Protein AF-A0A4Y7Q0Q9-F1 (afdb_monomer_lite)

Structure (mmCIF, N/CA/C/O backbone):
data_AF-A0A4Y7Q0Q9-F1
#
_entry.id   AF-A0A4Y7Q0Q9-F1
#
loop_
_atom_site.group_PDB
_atom_site.id
_atom_site.type_symbol
_atom_site.label_atom_id
_atom_site.label_alt_id
_atom_site.label_comp_id
_atom_site.label_asym_id
_atom_site.label_entity_id
_atom_site.label_seq_id
_atom_site.pdbx_PDB_ins_code
_atom_site.Cartn_x
_atom_site.Cartn_y
_atom_site.Cartn_z
_atom_site.occupancy
_atom_site.B_iso_or_equiv
_atom_site.auth_seq_id
_atom_site.auth_comp_id
_atom_site.auth_asym_id
_atom_site.auth_atom_id
_atom_site.pdbx_PDB_model_num
ATOM 1 N N . MET A 1 1 ? 40.683 2.724 -65.308 1.00 48.62 1 MET A N 1
ATOM 2 C CA . MET A 1 1 ? 41.583 3.560 -64.495 1.00 48.62 1 MET A CA 1
ATOM 3 C C . MET A 1 1 ? 40.688 4.714 -64.072 1.00 48.62 1 MET A C 1
ATOM 5 O O . MET A 1 1 ? 40.418 5.556 -64.908 1.00 48.62 1 MET A O 1
ATOM 9 N N . ASP A 1 2 ? 39.918 4.638 -62.989 1.00 52.34 2 ASP A N 1
ATOM 10 C CA . ASP A 1 2 ? 40.345 4.322 -61.626 1.00 52.34 2 ASP A CA 1
ATOM 11 C C . ASP A 1 2 ? 39.219 3.629 -60.836 1.00 52.34 2 ASP A C 1
ATOM 13 O O . ASP A 1 2 ? 38.397 4.274 -60.201 1.00 52.34 2 ASP A O 1
ATOM 17 N N . ASP A 1 3 ? 39.204 2.294 -60.867 1.00 56.72 3 ASP A N 1
ATOM 18 C CA . ASP A 1 3 ? 38.475 1.460 -59.900 1.00 56.72 3 ASP A CA 1
ATOM 19 C C . ASP A 1 3 ? 39.485 0.951 -58.867 1.00 56.72 3 ASP A C 1
ATOM 21 O O . ASP A 1 3 ? 39.652 -0.251 -58.642 1.00 56.72 3 ASP A O 1
ATOM 25 N N . SER A 1 4 ? 40.232 1.872 -58.253 1.00 59.56 4 SER A N 1
ATOM 26 C CA . SER A 1 4 ? 40.846 1.570 -56.968 1.00 59.56 4 SER A CA 1
ATOM 27 C C . SER A 1 4 ? 39.688 1.402 -55.994 1.00 59.56 4 SER A C 1
ATOM 29 O O . SER A 1 4 ? 39.198 2.389 -55.445 1.00 59.56 4 SER A O 1
ATOM 31 N N . CYS A 1 5 ? 39.204 0.160 -55.858 1.00 56.66 5 CYS A N 1
ATOM 32 C CA . CYS A 1 5 ? 38.403 -0.290 -54.726 1.00 56.66 5 CYS A CA 1
ATOM 33 C C . CYS A 1 5 ? 38.932 0.465 -53.510 1.00 56.66 5 CYS A C 1
ATOM 35 O O . CYS A 1 5 ? 40.104 0.304 -53.171 1.00 56.66 5 CYS A O 1
ATOM 37 N N . ASN A 1 6 ? 38.144 1.415 -53.005 1.00 63.75 6 ASN A N 1
ATOM 38 C CA . ASN A 1 6 ? 38.610 2.391 -52.036 1.00 63.75 6 ASN A CA 1
ATOM 39 C C . ASN A 1 6 ? 38.935 1.616 -50.753 1.00 63.75 6 ASN A C 1
ATOM 41 O O . ASN A 1 6 ? 38.052 1.274 -49.973 1.00 63.75 6 ASN A O 1
ATOM 45 N N . ILE A 1 7 ? 40.207 1.246 -50.607 1.00 67.25 7 ILE A N 1
ATOM 46 C CA . ILE A 1 7 ? 40.716 0.363 -49.555 1.00 67.25 7 ILE A CA 1
ATOM 47 C C . ILE A 1 7 ? 40.525 1.040 -48.190 1.00 67.25 7 ILE A C 1
ATOM 49 O O . ILE A 1 7 ? 40.335 0.361 -47.186 1.00 67.25 7 ILE A O 1
ATOM 53 N N . GLU A 1 8 ? 40.480 2.376 -48.171 1.00 65.88 8 GLU A N 1
ATOM 54 C CA . GLU A 1 8 ? 40.178 3.196 -46.994 1.00 65.88 8 GLU A CA 1
ATOM 55 C C . GLU A 1 8 ? 38.731 2.980 -46.517 1.00 65.88 8 GLU A C 1
ATOM 57 O O . GLU A 1 8 ? 38.490 2.855 -45.319 1.00 65.88 8 GLU A O 1
ATOM 62 N N . ALA A 1 9 ? 37.771 2.792 -47.431 1.00 70.62 9 ALA A N 1
ATOM 63 C CA . ALA A 1 9 ? 36.388 2.465 -47.072 1.00 70.62 9 ALA A CA 1
ATOM 64 C C . ALA A 1 9 ? 36.243 1.086 -46.398 1.00 70.62 9 ALA A C 1
ATOM 66 O O . ALA A 1 9 ? 35.310 0.880 -45.625 1.00 70.62 9 ALA A O 1
ATOM 67 N N . VAL A 1 10 ? 37.154 0.143 -46.671 1.00 75.69 10 VAL A N 1
ATOM 68 C CA . VAL A 1 10 ? 37.194 -1.172 -46.004 1.00 75.69 10 VAL A CA 1
ATOM 69 C C . VAL A 1 10 ? 37.877 -1.078 -44.636 1.00 75.69 10 VAL A C 1
ATOM 71 O O . VAL A 1 10 ? 37.468 -1.777 -43.712 1.00 75.69 10 VAL A O 1
ATOM 74 N N . VAL A 1 11 ? 38.869 -0.195 -44.485 1.00 81.69 11 VAL A N 1
ATOM 75 C CA . VAL A 1 11 ? 39.552 0.068 -43.205 1.00 81.69 11 VAL A CA 1
ATOM 76 C C . VAL A 1 11 ? 38.594 0.689 -42.181 1.00 81.69 11 VAL A C 1
ATOM 78 O O . VAL A 1 11 ? 38.596 0.277 -41.024 1.00 81.69 11 VAL A O 1
ATOM 81 N N . ASP A 1 12 ? 37.713 1.595 -42.611 1.00 81.56 12 ASP A N 1
ATOM 82 C CA . ASP A 1 12 ? 36.750 2.261 -41.718 1.00 81.56 12 ASP A CA 1
ATOM 83 C C . ASP A 1 12 ? 35.432 1.491 -41.531 1.00 81.56 12 ASP A C 1
ATOM 85 O O . ASP A 1 12 ? 34.570 1.896 -40.743 1.00 81.56 12 ASP A O 1
ATOM 89 N N . LEU A 1 13 ? 35.249 0.375 -42.241 1.00 87.75 13 LEU A N 1
ATOM 90 C CA . LEU A 1 13 ? 33.996 -0.379 -42.260 1.00 87.75 13 LEU A CA 1
ATOM 91 C C . LEU A 1 13 ? 33.611 -0.903 -40.866 1.00 87.75 13 LEU A C 1
ATOM 93 O O . LEU A 1 13 ? 32.451 -0.814 -40.461 1.00 87.75 13 LEU A O 1
ATOM 97 N N . GLU A 1 14 ? 34.584 -1.409 -40.107 1.00 88.75 14 GLU A N 1
ATOM 98 C CA . GLU A 1 14 ? 34.374 -1.887 -38.735 1.00 88.75 14 GLU A CA 1
ATOM 99 C C . GLU A 1 14 ? 33.922 -0.750 -37.812 1.00 88.75 14 GLU A C 1
ATOM 101 O O . GLU A 1 14 ? 32.946 -0.891 -37.071 1.00 88.75 14 GLU A O 1
ATOM 106 N N . GLN A 1 15 ? 34.576 0.410 -37.909 1.00 90.38 15 GLN A N 1
ATOM 107 C CA . GLN A 1 15 ? 34.237 1.581 -37.109 1.00 90.38 15 GLN A CA 1
ATOM 108 C C . GLN A 1 15 ? 32.837 2.105 -37.453 1.00 90.38 15 GLN A C 1
ATOM 110 O O . GLN A 1 15 ? 32.102 2.528 -36.559 1.00 90.38 15 GLN A O 1
ATOM 115 N N . GLN A 1 16 ? 32.429 2.046 -38.723 1.00 89.00 16 GLN A N 1
ATOM 116 C CA . GLN A 1 16 ? 31.078 2.418 -39.146 1.00 89.00 16 GLN A CA 1
ATOM 117 C C . GLN A 1 16 ? 30.017 1.487 -38.552 1.00 89.00 16 GLN A C 1
ATOM 119 O O . GLN A 1 16 ? 29.029 1.977 -38.001 1.00 89.00 16 GLN A O 1
ATOM 124 N N . PHE A 1 17 ? 30.227 0.168 -38.588 1.00 91.50 17 PHE A N 1
ATOM 125 C CA . PHE A 1 17 ? 29.303 -0.785 -37.966 1.00 91.50 17 PHE A CA 1
ATOM 126 C C . PHE A 1 17 ? 29.267 -0.657 -36.443 1.00 91.50 17 PHE A C 1
ATOM 128 O O . PHE A 1 17 ? 28.185 -0.716 -35.855 1.00 91.50 17 PHE A O 1
ATOM 135 N N . TYR A 1 18 ? 30.414 -0.417 -35.806 1.00 93.81 18 TYR A N 1
ATOM 136 C CA . TYR A 1 18 ? 30.483 -0.156 -34.372 1.00 93.81 18 TYR A CA 1
ATOM 137 C C . TYR A 1 18 ? 29.702 1.10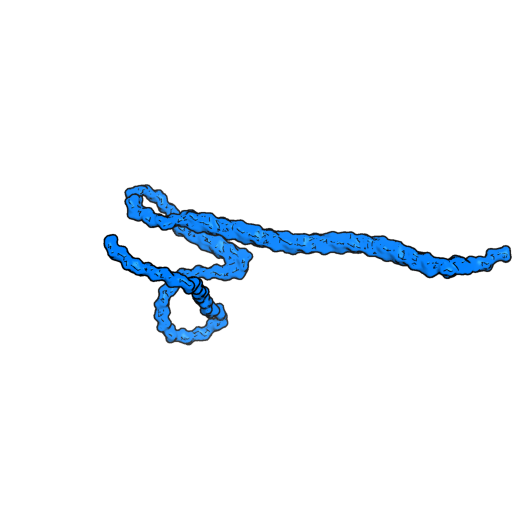5 -33.996 1.00 93.81 18 TYR A C 1
ATOM 139 O O . TYR A 1 18 ? 28.849 1.074 -33.110 1.00 93.81 18 TYR A O 1
ATOM 147 N N . ASN A 1 19 ? 29.942 2.211 -34.703 1.00 94.56 19 ASN A N 1
ATOM 148 C CA . ASN A 1 19 ? 29.268 3.481 -34.449 1.00 94.56 19 ASN A CA 1
ATOM 149 C C . ASN A 1 19 ? 27.757 3.371 -34.686 1.00 94.56 19 ASN A C 1
ATOM 151 O O . ASN A 1 19 ? 26.977 3.881 -33.882 1.00 94.56 19 ASN A O 1
ATOM 155 N N . ALA A 1 20 ? 27.343 2.680 -35.753 1.00 94.19 20 ALA A N 1
ATOM 156 C CA . ALA A 1 20 ? 25.937 2.441 -36.058 1.00 94.19 20 ALA A CA 1
ATOM 157 C C . ALA A 1 20 ? 25.259 1.580 -34.980 1.00 94.19 20 ALA A C 1
ATOM 159 O O . ALA A 1 20 ? 24.215 1.966 -34.456 1.00 94.19 20 ALA A O 1
ATOM 160 N N . GLY A 1 21 ? 25.876 0.459 -34.592 1.00 95.62 21 GLY A N 1
ATOM 161 C CA . GLY A 1 21 ? 25.354 -0.427 -33.550 1.00 95.62 21 GLY A CA 1
ATOM 162 C C . GLY A 1 21 ? 25.317 0.231 -32.169 1.00 95.62 21 GLY A C 1
ATOM 163 O O . GLY A 1 21 ? 24.345 0.068 -31.434 1.00 95.62 21 GLY A O 1
ATOM 164 N N . HIS A 1 22 ? 26.328 1.034 -31.825 1.00 96.50 22 HIS A N 1
ATOM 165 C CA . HIS A 1 22 ? 26.348 1.800 -30.580 1.00 96.50 22 HIS A CA 1
ATOM 166 C C . HIS A 1 22 ? 25.263 2.884 -30.564 1.00 96.50 22 HIS A C 1
ATOM 168 O O . HIS A 1 22 ? 24.576 3.045 -29.557 1.00 96.50 22 HIS A O 1
ATOM 174 N N . ALA A 1 23 ? 25.083 3.622 -31.665 1.00 96.31 23 ALA A N 1
ATOM 175 C CA . ALA A 1 23 ? 24.046 4.647 -31.764 1.00 96.31 23 ALA A CA 1
ATOM 176 C C . ALA A 1 23 ? 22.638 4.049 -31.615 1.00 96.31 23 ALA A C 1
ATOM 178 O O . ALA A 1 23 ? 21.820 4.593 -30.868 1.00 96.31 23 ALA A O 1
ATOM 179 N N . ASP A 1 24 ? 22.380 2.914 -32.266 1.00 95.56 24 ASP A N 1
ATOM 180 C CA . ASP A 1 24 ? 21.104 2.202 -32.172 1.00 95.56 24 ASP A CA 1
ATOM 181 C C . ASP A 1 24 ? 20.881 1.611 -30.771 1.00 95.56 24 ASP A C 1
ATOM 183 O O . ASP A 1 24 ? 19.866 1.883 -30.125 1.00 95.56 24 ASP A O 1
ATOM 187 N N . GLY A 1 25 ? 21.877 0.906 -30.227 1.00 96.00 25 GLY A N 1
ATOM 188 C CA . GLY A 1 25 ? 21.824 0.344 -28.877 1.00 96.00 25 GLY A CA 1
ATOM 189 C C . GLY A 1 25 ? 21.643 1.409 -27.792 1.00 96.00 25 GLY A C 1
ATOM 190 O O . GLY A 1 25 ? 20.878 1.209 -26.847 1.00 96.00 25 GLY A O 1
ATOM 191 N N . PHE A 1 26 ? 22.272 2.577 -27.946 1.00 96.31 26 PHE A N 1
ATOM 192 C CA . PHE A 1 26 ? 22.092 3.708 -27.037 1.00 96.31 26 PHE A CA 1
ATOM 193 C C . PHE A 1 26 ? 20.690 4.316 -27.151 1.00 96.31 26 PHE A C 1
ATOM 195 O O . PHE A 1 26 ? 20.045 4.596 -26.135 1.00 96.31 26 PHE A O 1
ATOM 202 N N . ALA A 1 27 ? 20.187 4.507 -28.374 1.00 94.69 27 ALA A N 1
ATOM 203 C CA . ALA A 1 27 ? 18.837 5.013 -28.599 1.00 94.69 27 ALA A CA 1
ATOM 204 C C . ALA A 1 27 ? 17.783 4.069 -28.001 1.00 94.69 27 ALA A C 1
ATOM 206 O O . ALA A 1 27 ? 16.892 4.525 -27.276 1.00 94.69 27 ALA A O 1
ATOM 207 N N . HIS A 1 28 ? 17.929 2.766 -28.234 1.00 96.19 28 HIS A N 1
ATOM 208 C CA . HIS A 1 28 ? 17.043 1.735 -27.713 1.00 96.19 28 HIS A CA 1
ATOM 209 C C . HIS A 1 28 ? 17.136 1.608 -26.187 1.00 96.19 28 HIS A C 1
ATOM 211 O O . HIS A 1 28 ? 16.113 1.660 -25.503 1.00 96.19 28 HIS A O 1
ATOM 217 N N . GLY A 1 29 ? 18.350 1.542 -25.634 1.00 96.50 29 GLY A N 1
ATOM 218 C CA . GLY A 1 29 ? 18.590 1.470 -24.191 1.00 96.50 29 GLY A CA 1
ATOM 219 C C . GLY A 1 29 ? 18.029 2.676 -23.439 1.00 96.50 29 GLY A C 1
ATOM 220 O O . GLY A 1 29 ? 17.458 2.524 -22.361 1.00 96.50 29 GLY A O 1
ATOM 221 N N . ARG A 1 30 ? 18.086 3.873 -24.036 1.00 96.31 30 ARG A N 1
ATOM 222 C CA . ARG A 1 30 ? 17.466 5.080 -23.472 1.00 96.31 30 ARG A CA 1
ATOM 223 C C . ARG A 1 30 ? 15.940 4.982 -23.416 1.00 96.31 30 ARG A C 1
ATOM 225 O O . ARG A 1 30 ? 15.347 5.370 -22.411 1.00 96.31 30 ARG A O 1
ATOM 232 N N . ILE A 1 31 ? 15.302 4.477 -24.474 1.00 95.00 31 ILE A N 1
ATOM 233 C CA . ILE A 1 31 ? 13.843 4.286 -24.506 1.00 95.00 31 ILE A CA 1
ATOM 234 C C . ILE A 1 31 ? 13.434 3.215 -23.488 1.00 95.00 31 ILE A C 1
ATOM 236 O O . ILE A 1 31 ? 12.518 3.439 -22.695 1.00 95.00 31 ILE A O 1
ATOM 240 N N . HIS A 1 32 ? 14.140 2.086 -23.460 1.00 96.31 32 HIS A N 1
ATOM 241 C CA . HIS A 1 32 ? 13.849 0.985 -22.546 1.00 96.31 32 HIS A CA 1
ATOM 242 C C . HIS A 1 32 ? 14.062 1.369 -21.083 1.00 96.31 32 HIS A C 1
ATOM 244 O O . HIS A 1 32 ? 13.161 1.155 -20.275 1.00 96.31 32 HIS A O 1
ATOM 250 N N . GLY A 1 33 ? 15.171 2.034 -20.755 1.00 95.88 33 GLY A N 1
ATOM 251 C CA . GLY A 1 33 ? 15.428 2.513 -19.397 1.00 95.88 33 GLY A CA 1
ATOM 252 C C . GLY A 1 33 ? 14.350 3.481 -18.900 1.00 95.88 33 GLY A C 1
ATOM 253 O O . GLY A 1 33 ? 13.951 3.419 -17.737 1.00 95.88 33 GLY A O 1
ATOM 254 N N . LEU A 1 34 ? 13.809 4.332 -19.782 1.00 95.69 34 LEU A N 1
ATOM 255 C CA . LEU A 1 34 ? 12.710 5.235 -19.429 1.00 95.69 34 LEU A CA 1
ATOM 256 C C . LEU A 1 34 ? 11.401 4.478 -19.149 1.00 95.69 34 LEU A C 1
ATOM 258 O O . LEU A 1 34 ? 10.698 4.787 -18.182 1.00 95.69 34 LEU A O 1
ATOM 262 N N . ILE A 1 35 ? 11.058 3.501 -19.991 1.00 95.12 35 ILE A N 1
ATOM 263 C CA . ILE A 1 35 ? 9.834 2.701 -19.839 1.00 95.12 35 ILE A CA 1
ATOM 264 C C . ILE A 1 35 ? 9.920 1.842 -18.575 1.00 95.12 35 ILE A C 1
ATOM 266 O O . ILE A 1 35 ? 8.983 1.829 -17.771 1.00 95.12 35 ILE A O 1
ATOM 270 N N . GLU A 1 36 ? 11.049 1.169 -18.377 1.00 95.69 36 GLU A N 1
ATOM 271 C CA . GLU A 1 36 ? 11.294 0.289 -17.241 1.00 95.69 36 GLU A CA 1
ATOM 272 C C . GLU A 1 36 ? 11.337 1.074 -15.930 1.00 95.69 36 GLU A C 1
ATOM 274 O O . GLU A 1 36 ? 10.608 0.740 -14.997 1.00 95.69 36 GLU A O 1
ATOM 279 N N . GLY A 1 37 ? 12.079 2.184 -15.878 1.00 95.44 37 GLY A N 1
ATOM 280 C CA . GLY A 1 37 ? 12.133 3.041 -14.694 1.00 95.44 37 GLY A CA 1
ATOM 281 C C . GLY A 1 37 ? 10.749 3.547 -14.279 1.00 95.44 37 GLY A C 1
ATOM 282 O O . GLY A 1 37 ? 10.404 3.533 -13.095 1.00 95.44 37 GLY A O 1
ATOM 283 N N . ARG A 1 38 ? 9.898 3.915 -15.247 1.00 93.94 38 ARG A N 1
ATOM 284 C CA . ARG A 1 38 ? 8.511 4.320 -14.967 1.00 93.94 38 ARG A CA 1
ATOM 285 C C . ARG A 1 38 ? 7.652 3.153 -14.483 1.00 93.94 38 ARG A C 1
ATOM 287 O O . ARG A 1 38 ? 6.821 3.341 -13.594 1.00 93.94 38 ARG A O 1
ATOM 294 N N . ALA A 1 39 ? 7.807 1.971 -15.074 1.00 94.88 39 ALA A N 1
ATOM 295 C CA . ALA A 1 39 ? 7.068 0.782 -14.665 1.00 94.88 39 ALA A CA 1
ATOM 296 C C . ALA A 1 39 ? 7.426 0.376 -13.227 1.00 94.88 39 ALA A C 1
ATOM 298 O O . ALA A 1 39 ? 6.530 0.247 -12.390 1.00 94.88 39 ALA A O 1
ATOM 299 N N . VAL A 1 40 ? 8.722 0.283 -12.922 1.00 94.75 40 VAL A N 1
ATOM 300 C CA . VAL A 1 40 ? 9.239 -0.052 -11.588 1.00 94.75 40 VAL A CA 1
ATOM 301 C C . VAL A 1 40 ? 8.840 1.010 -10.568 1.00 94.75 40 VAL A C 1
ATOM 303 O O . VAL A 1 40 ? 8.356 0.667 -9.491 1.00 94.75 40 VAL A O 1
ATOM 306 N N . GLY A 1 41 ? 8.955 2.295 -10.915 1.00 95.25 41 GLY A N 1
ATOM 307 C CA . GLY A 1 41 ? 8.564 3.395 -10.034 1.00 95.25 41 GLY A CA 1
ATOM 308 C C . GLY A 1 41 ? 7.084 3.360 -9.649 1.00 95.25 41 GLY A C 1
ATOM 309 O O . GLY A 1 41 ? 6.752 3.592 -8.490 1.00 95.25 41 GLY A O 1
ATOM 310 N N . ARG A 1 42 ? 6.186 3.009 -10.581 1.00 93.69 42 ARG A N 1
ATOM 311 C CA . ARG A 1 42 ? 4.757 2.844 -10.261 1.00 93.69 42 ARG A CA 1
ATOM 312 C C . ARG A 1 42 ? 4.505 1.660 -9.338 1.00 93.69 42 ARG A C 1
ATOM 314 O O . ARG A 1 42 ? 3.777 1.818 -8.365 1.00 93.69 42 ARG A O 1
ATOM 321 N N . GLN A 1 43 ? 5.108 0.508 -9.628 1.00 94.25 43 GLN A N 1
ATOM 322 C CA . GLN A 1 43 ? 4.899 -0.697 -8.828 1.00 94.25 43 GLN A CA 1
ATOM 323 C C . GLN A 1 43 ? 5.422 -0.513 -7.401 1.00 94.25 43 GLN A C 1
ATOM 325 O O . GLN A 1 43 ? 4.704 -0.769 -6.438 1.00 94.25 43 GLN A O 1
ATOM 330 N N . LYS A 1 44 ? 6.656 -0.015 -7.267 1.00 95.19 44 LYS A N 1
ATOM 331 C CA . LYS A 1 44 ? 7.284 0.216 -5.964 1.00 95.19 44 LYS A CA 1
ATOM 332 C C . LYS A 1 44 ? 6.670 1.381 -5.213 1.00 95.19 44 LYS A C 1
ATOM 334 O O . LYS A 1 44 ? 6.517 1.297 -4.001 1.00 95.19 44 LYS A O 1
ATOM 339 N N . GLY A 1 45 ? 6.258 2.428 -5.924 1.00 95.75 45 GLY A N 1
ATOM 340 C CA . GLY A 1 45 ? 5.458 3.492 -5.337 1.00 95.75 45 GLY A CA 1
ATOM 341 C C . GLY A 1 45 ? 4.195 2.924 -4.697 1.00 95.75 45 GLY A C 1
ATOM 342 O O . GLY A 1 45 ? 3.966 3.163 -3.518 1.00 95.75 45 GLY A O 1
ATOM 343 N N . PHE A 1 46 ? 3.408 2.141 -5.440 1.00 95.12 46 PHE A N 1
ATOM 344 C CA . PHE A 1 46 ? 2.157 1.572 -4.933 1.00 95.12 46 PHE A CA 1
ATOM 345 C C . PHE A 1 46 ? 2.359 0.693 -3.689 1.00 95.12 46 PHE A C 1
ATOM 347 O O . PHE A 1 46 ? 1.641 0.877 -2.715 1.00 95.12 46 PHE A O 1
ATOM 354 N N . GLU A 1 47 ? 3.363 -0.187 -3.695 1.00 96.06 47 GLU A N 1
ATOM 355 C CA . GLU A 1 47 ? 3.716 -1.047 -2.551 1.00 96.06 47 GLU A CA 1
ATOM 356 C C . GLU A 1 47 ? 3.994 -0.224 -1.279 1.00 96.06 47 GLU A C 1
ATOM 358 O O . GLU A 1 47 ? 3.443 -0.500 -0.215 1.00 96.06 47 GLU A O 1
ATOM 363 N N . ILE A 1 48 ? 4.781 0.850 -1.401 1.00 96.12 48 ILE A N 1
ATOM 364 C CA . ILE A 1 48 ? 5.084 1.744 -0.273 1.00 96.12 48 ILE A CA 1
ATOM 365 C C . ILE A 1 48 ? 3.826 2.494 0.183 1.00 96.12 48 ILE A C 1
ATOM 367 O O . ILE A 1 48 ? 3.583 2.638 1.380 1.00 96.12 48 ILE A O 1
ATOM 371 N N . TRP A 1 49 ? 3.016 2.989 -0.755 1.00 95.81 49 TRP A N 1
ATOM 372 C CA . TRP A 1 49 ? 1.786 3.714 -0.429 1.00 95.81 49 TRP A CA 1
ATOM 373 C C . TRP A 1 49 ? 0.754 2.828 0.275 1.00 95.81 49 TRP A C 1
ATOM 375 O O . TRP A 1 49 ? 0.073 3.306 1.183 1.00 95.81 49 TRP A O 1
ATOM 385 N N . GLU A 1 50 ? 0.655 1.555 -0.104 1.00 95.31 50 GLU A N 1
ATOM 386 C CA . GLU A 1 50 ? -0.182 0.570 0.582 1.00 95.31 50 GLU A CA 1
ATOM 387 C C . GLU A 1 50 ? 0.263 0.392 2.040 1.00 95.31 50 GLU A C 1
ATOM 389 O O . GLU A 1 50 ? -0.566 0.457 2.952 1.00 95.31 50 GLU A O 1
ATOM 394 N N . GLU A 1 51 ? 1.570 0.265 2.277 1.00 95.38 51 GLU A N 1
ATOM 395 C CA . GLU A 1 51 ? 2.134 0.136 3.622 1.00 95.38 51 GLU A CA 1
ATOM 396 C C . GLU A 1 51 ? 1.849 1.383 4.480 1.00 95.38 51 GLU A C 1
ATOM 398 O O . GLU A 1 51 ? 1.364 1.291 5.612 1.00 95.38 51 GLU A O 1
ATOM 403 N N . VAL A 1 52 ? 2.073 2.575 3.919 1.00 96.31 52 VAL A N 1
ATOM 404 C CA . VAL A 1 52 ? 1.781 3.854 4.586 1.00 96.31 52 VAL A CA 1
ATOM 405 C C . VAL A 1 52 ? 0.293 3.970 4.926 1.00 96.31 52 VAL A C 1
ATOM 407 O O . VAL A 1 52 ? -0.051 4.332 6.056 1.00 96.31 52 VAL A O 1
ATOM 410 N N . GLY A 1 53 ? -0.589 3.622 3.986 1.00 95.19 53 GLY A N 1
ATOM 411 C CA . GLY A 1 53 ? -2.036 3.629 4.199 1.00 95.19 53 GLY A CA 1
ATOM 412 C C . GLY A 1 53 ? -2.469 2.661 5.302 1.00 95.19 53 GLY A C 1
ATOM 413 O O . GLY A 1 53 ? -3.286 3.016 6.158 1.00 95.19 53 GLY A O 1
ATOM 414 N N . TYR A 1 54 ? -1.871 1.468 5.347 1.00 94.69 54 TYR A N 1
ATOM 415 C CA . TYR A 1 54 ? -2.111 0.488 6.406 1.00 94.69 54 TYR A CA 1
ATOM 416 C C . TYR A 1 54 ? -1.735 1.030 7.796 1.00 94.69 54 TYR A C 1
ATOM 418 O O . TYR A 1 54 ? -2.524 0.923 8.748 1.00 94.69 54 TYR A O 1
ATOM 426 N N . TYR A 1 55 ? -0.564 1.662 7.930 1.00 95.12 55 TYR A N 1
ATOM 427 C CA . TYR A 1 55 ? -0.132 2.238 9.207 1.00 95.12 55 TYR A CA 1
ATOM 428 C C . TYR A 1 55 ? -0.987 3.428 9.636 1.00 95.12 55 TYR A C 1
ATOM 430 O O . TYR A 1 55 ? -1.344 3.541 10.816 1.00 95.12 55 TYR A O 1
ATOM 438 N N . GLU A 1 56 ? -1.344 4.312 8.705 1.00 95.31 56 GLU A N 1
ATOM 439 C CA . GLU A 1 56 ? -2.197 5.458 9.007 1.00 95.31 56 GLU A CA 1
ATOM 440 C C . GLU A 1 56 ? -3.587 5.011 9.477 1.00 95.31 56 GLU A C 1
ATOM 442 O O . GLU A 1 56 ? -4.066 5.476 10.520 1.00 95.31 56 GLU A O 1
ATOM 447 N N . GLY A 1 57 ? -4.195 4.059 8.766 1.00 94.19 57 GLY A N 1
ATOM 448 C CA . GLY A 1 57 ? -5.485 3.480 9.129 1.00 94.19 57 GLY A CA 1
ATOM 449 C C . GLY A 1 57 ? -5.446 2.804 10.500 1.00 94.19 57 GLY A C 1
ATOM 450 O O . GLY A 1 57 ? -6.323 3.031 11.338 1.00 94.19 57 GLY A O 1
ATOM 451 N N . SER A 1 58 ? -4.399 2.029 10.785 1.00 93.88 58 SER A N 1
ATOM 452 C CA . SER A 1 58 ? -4.213 1.385 12.093 1.00 93.88 58 SER A CA 1
ATOM 453 C C . SER A 1 58 ? -4.104 2.412 13.222 1.00 93.88 58 SER A C 1
ATOM 455 O O . SER A 1 58 ? -4.811 2.313 14.228 1.00 93.88 58 SER A O 1
ATOM 457 N N . ARG A 1 59 ? -3.296 3.464 13.037 1.00 95.00 59 ARG A N 1
ATOM 458 C CA . ARG A 1 59 ? -3.159 4.561 14.007 1.00 95.00 59 ARG A CA 1
ATOM 459 C C . ARG A 1 59 ? -4.489 5.273 14.254 1.00 95.00 59 ARG A C 1
ATOM 461 O O . ARG A 1 59 ? -4.790 5.620 15.397 1.00 95.00 59 ARG A O 1
ATOM 468 N N . HIS A 1 60 ? -5.278 5.503 13.206 1.00 94.62 60 HIS A N 1
ATOM 469 C CA . HIS A 1 60 ? -6.593 6.129 13.326 1.00 94.62 60 HIS A CA 1
ATOM 470 C C . HIS A 1 60 ? -7.557 5.271 14.159 1.00 94.62 60 HIS A C 1
ATOM 472 O O . HIS A 1 60 ? -8.163 5.777 15.105 1.00 94.62 60 HIS A O 1
ATOM 478 N N . ASN A 1 61 ? -7.626 3.965 13.883 1.00 94.12 61 ASN A N 1
ATOM 479 C CA . ASN A 1 61 ? -8.455 3.024 14.642 1.00 94.12 61 ASN A CA 1
ATOM 480 C C . ASN A 1 61 ? -8.050 2.948 16.125 1.00 94.12 61 ASN A C 1
ATOM 482 O O . ASN A 1 61 ? -8.917 2.957 17.000 1.00 94.12 61 ASN A O 1
ATOM 486 N N . VAL A 1 62 ? -6.744 2.927 16.424 1.00 95.56 62 VAL A N 1
ATOM 487 C CA . VAL A 1 62 ? -6.231 2.936 17.808 1.00 95.56 62 VAL A CA 1
ATOM 488 C C . VAL A 1 62 ? -6.672 4.202 18.543 1.00 95.56 62 VAL A C 1
ATOM 490 O O . VAL A 1 62 ? -7.167 4.119 19.666 1.00 95.56 62 VAL A O 1
ATOM 493 N N . LYS A 1 63 ? -6.531 5.376 17.914 1.00 95.56 63 LYS A N 1
ATOM 494 C CA . LYS A 1 63 ? -6.928 6.654 18.524 1.00 95.56 63 LYS A CA 1
ATOM 495 C C . LYS A 1 63 ? -8.421 6.701 18.846 1.00 95.56 63 LYS A C 1
ATOM 497 O O . LYS A 1 63 ? -8.771 7.089 19.954 1.00 95.56 63 LYS A O 1
ATOM 502 N N . GLN A 1 64 ? -9.282 6.263 17.923 1.00 94.19 64 GLN A N 1
ATOM 503 C CA . GLN A 1 64 ? -10.728 6.192 18.171 1.00 94.19 64 GLN A CA 1
ATOM 504 C C . GLN A 1 64 ? -11.068 5.278 19.355 1.00 94.19 64 GLN A C 1
ATOM 506 O O . GLN A 1 64 ? -11.955 5.585 20.146 1.00 94.19 64 GLN A O 1
ATOM 511 N N . LEU A 1 65 ? -10.376 4.143 19.483 1.00 94.62 65 LEU A N 1
ATOM 512 C CA . LEU A 1 65 ? -10.601 3.218 20.590 1.00 94.62 65 LEU A CA 1
ATOM 513 C C . LEU A 1 65 ? -10.197 3.836 21.935 1.00 94.62 65 LEU A C 1
ATOM 515 O O . LEU A 1 65 ? -10.946 3.720 22.901 1.00 94.62 65 LEU A O 1
ATOM 519 N N . ILE A 1 66 ? -9.042 4.503 21.993 1.00 93.88 66 ILE A N 1
ATOM 520 C CA . ILE A 1 66 ? -8.575 5.195 23.203 1.00 93.88 66 ILE A CA 1
ATOM 521 C C . ILE A 1 66 ? -9.555 6.301 23.604 1.00 93.88 66 ILE A C 1
ATOM 523 O O . ILE A 1 66 ? -9.887 6.407 24.782 1.00 93.88 66 ILE A O 1
ATOM 527 N N . ASP A 1 67 ? -10.052 7.074 22.637 1.00 94.00 67 ASP A N 1
ATOM 528 C CA . ASP A 1 67 ? -11.029 8.137 22.884 1.00 94.00 67 ASP A CA 1
ATOM 529 C C . ASP A 1 67 ? -12.306 7.587 23.536 1.00 94.00 67 ASP A C 1
ATOM 531 O O . ASP A 1 67 ? -12.735 8.069 24.581 1.00 94.00 67 ASP A O 1
ATOM 535 N N . LEU A 1 68 ? -12.846 6.483 23.012 1.00 91.81 68 LEU A N 1
ATOM 536 C CA . LEU A 1 68 ? -14.007 5.817 23.608 1.00 91.81 68 LEU A CA 1
ATOM 537 C C . LEU A 1 68 ? -13.730 5.261 25.006 1.00 91.81 68 LEU A C 1
ATOM 539 O O . LEU A 1 68 ? -14.586 5.345 25.880 1.00 91.81 68 LEU A O 1
ATOM 543 N N . ILE A 1 69 ? -12.543 4.697 25.237 1.00 91.88 69 ILE A N 1
ATOM 544 C CA . ILE A 1 69 ? -12.163 4.194 26.564 1.00 91.88 69 ILE A CA 1
ATOM 545 C C . ILE A 1 69 ? -12.056 5.349 27.563 1.00 91.88 69 ILE A C 1
ATOM 547 O O . ILE A 1 69 ? -12.444 5.189 28.717 1.00 91.88 69 ILE A O 1
ATOM 551 N N . SER A 1 70 ? -11.577 6.515 27.126 1.00 90.00 70 SER A N 1
ATOM 552 C CA . SER A 1 70 ? -11.450 7.698 27.982 1.00 90.00 70 SER A CA 1
ATOM 553 C C . SER A 1 70 ? -12.797 8.256 28.453 1.00 90.00 70 SER A C 1
ATOM 555 O O . SER A 1 70 ? -12.859 8.903 29.494 1.00 90.00 70 SER A O 1
ATOM 557 N N . GLN A 1 71 ? -13.880 7.949 27.734 1.00 86.75 71 GLN A N 1
ATOM 558 C CA . GLN A 1 71 ? -15.245 8.323 28.109 1.00 86.75 71 GLN A CA 1
ATOM 559 C C . GLN A 1 71 ? -15.794 7.480 29.272 1.00 86.75 71 GLN A C 1
ATOM 561 O O . GLN A 1 71 ? -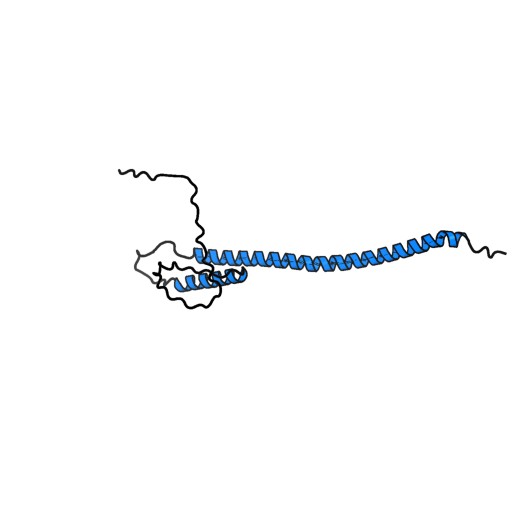16.859 7.804 29.798 1.00 86.75 71 GLN A O 1
ATOM 566 N N . PHE A 1 72 ? -15.105 6.412 29.701 1.00 82.62 72 PHE A N 1
ATOM 567 C CA . PHE A 1 72 ? -15.541 5.663 30.878 1.00 82.62 72 PHE A CA 1
ATOM 568 C C . PHE A 1 72 ? -15.344 6.472 32.165 1.00 82.62 72 PHE A C 1
ATOM 570 O O . PHE A 1 72 ? -14.224 6.905 32.456 1.00 82.62 72 PHE A O 1
ATOM 577 N N . PRO A 1 73 ? -16.397 6.623 32.990 1.00 81.12 73 PRO A N 1
ATOM 578 C CA . PRO A 1 73 ? -16.273 7.300 34.269 1.00 81.12 73 PRO A CA 1
ATOM 579 C C . PRO A 1 73 ? -15.358 6.504 35.210 1.00 81.12 73 PRO A C 1
ATOM 581 O O . PRO A 1 73 ? -15.603 5.341 35.517 1.00 81.12 73 PRO A O 1
ATOM 584 N N . LEU A 1 74 ? -14.299 7.156 35.696 1.00 70.88 74 LEU A N 1
ATOM 585 C CA . LEU A 1 74 ? -13.335 6.597 36.659 1.00 70.88 74 LEU A CA 1
ATOM 586 C C . LEU A 1 74 ? -13.815 6.685 38.121 1.00 70.88 74 LEU A C 1
ATOM 588 O O . LEU A 1 74 ? -13.123 6.218 39.024 1.00 70.88 74 LEU A O 1
ATOM 592 N N . LYS A 1 75 ? -14.970 7.312 38.377 1.00 73.06 75 LYS A N 1
ATOM 593 C CA . LYS A 1 75 ? -15.538 7.511 39.717 1.00 73.06 75 LYS A CA 1
ATOM 594 C C . LYS A 1 75 ? -16.945 6.927 39.775 1.00 73.06 75 LYS A C 1
ATOM 596 O O . LYS A 1 75 ? -17.768 7.216 38.915 1.00 73.06 75 LYS A O 1
ATOM 601 N N . ASN A 1 76 ? -17.206 6.132 40.808 1.00 67.12 76 ASN A N 1
ATOM 602 C CA . ASN A 1 76 ? -18.530 5.609 41.113 1.00 67.12 76 ASN A CA 1
ATOM 603 C C . ASN A 1 76 ? -19.362 6.726 41.761 1.00 67.12 76 ASN A C 1
ATOM 605 O O . ASN A 1 76 ? -19.220 6.994 42.953 1.00 67.12 76 ASN A O 1
ATOM 609 N N . SER A 1 77 ? -20.174 7.428 40.977 1.00 60.88 77 SER A N 1
ATOM 610 C CA . SER A 1 77 ? -21.103 8.460 41.449 1.00 60.88 77 SER A CA 1
ATOM 611 C C . SER A 1 77 ? -22.329 7.811 42.099 1.00 60.88 77 SER A C 1
ATOM 613 O O . SER A 1 77 ? -23.422 7.849 41.555 1.00 60.88 77 SER A O 1
ATOM 615 N N . ALA A 1 78 ? -22.132 7.168 43.250 1.00 55.25 78 ALA A N 1
ATOM 616 C CA . ALA A 1 78 ? -23.202 6.571 44.055 1.00 55.25 78 ALA A CA 1
ATOM 617 C C . ALA A 1 78 ? -23.676 7.495 45.197 1.00 55.25 78 ALA A C 1
ATOM 619 O O . ALA A 1 78 ? -24.246 7.016 46.170 1.00 55.25 78 ALA A O 1
ATOM 620 N N . ALA A 1 79 ? -23.384 8.798 45.125 1.00 53.47 79 ALA A N 1
ATOM 621 C CA . ALA A 1 79 ? -23.648 9.735 46.220 1.00 53.47 79 ALA A CA 1
ATOM 622 C C . ALA A 1 79 ? -24.724 10.794 45.928 1.00 53.47 79 ALA A C 1
ATOM 624 O O . ALA A 1 79 ? -25.102 11.483 46.865 1.00 53.47 79 ALA A O 1
ATOM 625 N N . ASP A 1 80 ? -25.251 10.896 44.703 1.00 53.72 80 ASP A N 1
ATOM 626 C CA . ASP A 1 80 ? -26.315 11.854 44.379 1.00 53.72 80 ASP A CA 1
ATOM 627 C C . ASP A 1 80 ? -27.469 11.147 43.655 1.00 53.72 80 ASP A C 1
ATOM 629 O O . ASP A 1 80 ? -27.456 10.917 42.447 1.00 53.72 80 ASP A O 1
ATOM 633 N N . GLU A 1 81 ? -28.473 10.774 44.442 1.00 62.62 81 GLU A N 1
ATOM 634 C CA . GLU A 1 81 ? -29.800 10.365 43.990 1.00 62.62 81 GLU A CA 1
ATOM 635 C C . GLU A 1 81 ? -30.539 11.604 43.460 1.00 62.62 81 GLU A C 1
ATOM 637 O O . GLU A 1 81 ? -31.144 12.320 44.255 1.00 62.62 81 GLU A O 1
ATOM 642 N N . SER A 1 82 ? -30.461 11.894 42.154 1.00 50.59 82 SER A N 1
ATOM 643 C CA . SER A 1 82 ? -31.481 12.612 41.356 1.00 50.59 82 SER A CA 1
ATOM 644 C C . SER A 1 82 ? -31.026 12.767 39.897 1.00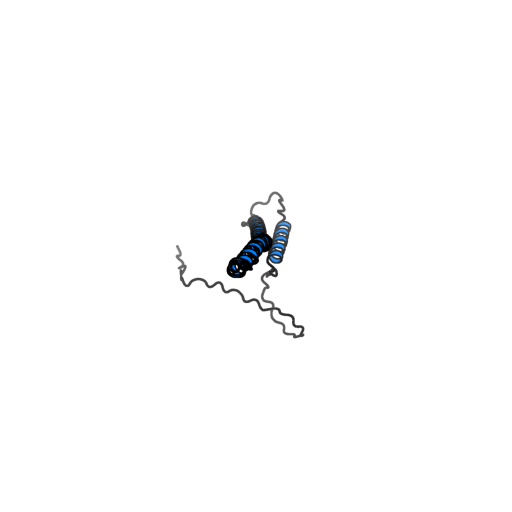 50.59 82 SER A C 1
ATOM 646 O O . SER A 1 82 ? -29.940 13.269 39.629 1.00 50.59 82 SER A O 1
ATOM 648 N N . GLU A 1 83 ? -31.918 12.411 38.971 1.00 45.44 83 GLU A N 1
ATOM 649 C CA . GLU A 1 83 ? -31.848 12.566 37.508 1.00 45.44 83 GLU A CA 1
ATOM 650 C C . GLU A 1 83 ? -31.068 11.495 36.723 1.00 45.44 83 GLU A C 1
ATOM 652 O O . GLU A 1 83 ? -29.851 11.510 36.539 1.00 45.44 83 GLU A O 1
ATOM 657 N N . SER A 1 84 ? -31.860 10.573 36.172 1.00 48.06 84 SER A N 1
ATOM 658 C CA . SER A 1 84 ? -31.521 9.604 35.139 1.00 48.06 84 SER A CA 1
ATOM 659 C C . SER A 1 84 ? -30.846 10.260 33.928 1.00 48.06 84 SER A C 1
ATOM 661 O O . SER A 1 84 ? -31.494 10.615 32.942 1.00 48.06 84 SER A O 1
ATOM 663 N N . SER A 1 85 ? -29.522 10.327 33.932 1.00 51.91 85 SER A N 1
ATOM 664 C CA . SER A 1 85 ? -28.818 9.937 32.719 1.00 51.91 85 SER A CA 1
ATOM 665 C C . SER A 1 85 ? -28.474 8.474 32.910 1.00 51.91 85 SER A C 1
ATOM 667 O O . SER A 1 85 ? -27.484 8.128 33.548 1.00 51.91 85 SER A O 1
ATOM 669 N N . ASP A 1 86 ? -29.346 7.608 32.393 1.00 59.22 86 ASP A N 1
ATOM 670 C CA . ASP A 1 86 ? -28.986 6.241 32.029 1.00 59.22 86 ASP A CA 1
ATOM 671 C C . ASP A 1 86 ? -27.877 6.396 30.978 1.00 59.22 86 ASP A C 1
ATOM 673 O O . ASP A 1 86 ? -28.099 6.382 29.767 1.00 59.22 86 ASP A O 1
ATOM 677 N N . PHE A 1 87 ? -26.672 6.745 31.432 1.00 64.75 87 PHE A N 1
ATOM 678 C CA . PHE A 1 87 ? -25.513 6.806 30.581 1.00 64.75 87 PHE A CA 1
ATOM 679 C C . PHE A 1 87 ? -25.374 5.372 30.135 1.00 64.75 87 PHE A C 1
ATOM 681 O O . PHE A 1 87 ? -25.117 4.505 30.969 1.00 64.75 87 PHE A O 1
ATOM 688 N N . ASP A 1 88 ? -25.674 5.113 28.863 1.00 78.00 88 ASP A N 1
ATOM 689 C CA . ASP A 1 88 ? -25.772 3.774 28.313 1.00 78.00 88 ASP A CA 1
ATOM 690 C C . ASP A 1 88 ? -24.391 3.097 28.355 1.00 78.00 88 ASP A C 1
ATOM 692 O O . ASP A 1 88 ? -23.711 2.923 27.340 1.00 78.00 88 ASP A O 1
ATOM 696 N N . MET A 1 89 ? -23.963 2.683 29.544 1.00 84.00 89 MET A N 1
ATOM 697 C CA . MET A 1 89 ? -22.683 2.053 29.819 1.00 84.00 89 MET A CA 1
ATOM 698 C C . MET A 1 89 ? -22.577 0.788 28.976 1.00 84.00 89 MET A C 1
ATOM 700 O O . MET A 1 89 ? -21.540 0.509 28.385 1.00 84.00 89 MET A O 1
ATOM 704 N N . SER A 1 90 ? -23.695 0.078 28.821 1.00 85.00 90 SER A N 1
ATOM 705 C CA . SER A 1 90 ? -23.847 -1.052 27.912 1.00 85.00 90 SER A CA 1
ATOM 706 C C . SER A 1 90 ? -23.643 -0.676 26.439 1.00 85.00 90 SER A C 1
ATOM 708 O O . SER A 1 90 ? -22.978 -1.430 25.726 1.00 85.00 90 SER A O 1
ATOM 710 N N . LYS A 1 91 ? -24.152 0.472 25.957 1.00 88.62 91 LYS A N 1
ATOM 711 C CA . LYS A 1 91 ? -23.918 0.918 24.567 1.00 88.62 91 LYS A CA 1
ATOM 712 C C . LYS A 1 91 ? -22.463 1.334 24.364 1.00 88.62 91 LYS A C 1
ATOM 714 O O . LYS A 1 91 ? -21.867 0.893 23.383 1.00 88.62 91 LYS A O 1
ATOM 719 N N . LEU A 1 92 ? -21.862 2.063 25.307 1.00 89.00 92 LEU A N 1
ATOM 720 C CA . LEU A 1 92 ? -20.443 2.430 25.249 1.00 89.00 92 LEU A CA 1
ATOM 721 C C . LEU A 1 92 ? -19.536 1.186 25.295 1.00 89.00 92 LEU A C 1
ATOM 723 O O . LEU A 1 92 ? -18.638 1.038 24.466 1.00 89.00 92 LEU A O 1
ATOM 727 N N . LEU A 1 93 ? -19.819 0.225 26.181 1.00 89.25 93 LEU A N 1
ATOM 728 C CA . LEU A 1 93 ? -19.118 -1.065 26.240 1.00 89.25 93 LEU A CA 1
ATOM 729 C C . LEU A 1 93 ? -19.250 -1.841 24.927 1.00 89.25 93 LEU A C 1
ATOM 731 O O . LEU A 1 93 ? -18.269 -2.401 24.436 1.00 89.25 93 LEU A O 1
ATOM 735 N N . ASN A 1 94 ? -20.446 -1.884 24.341 1.00 90.88 94 ASN A N 1
ATOM 736 C CA . ASN A 1 94 ? -20.666 -2.549 23.060 1.00 90.88 94 ASN A CA 1
ATOM 737 C C . ASN A 1 94 ? -19.919 -1.849 21.919 1.00 90.88 94 ASN A C 1
ATOM 739 O O . ASN A 1 94 ? -19.331 -2.532 21.077 1.00 90.88 94 ASN A O 1
ATOM 743 N N . GLN A 1 95 ? -19.870 -0.517 21.926 1.00 92.31 95 GLN A N 1
ATOM 744 C CA . GLN A 1 95 ? -19.116 0.283 20.963 1.00 92.31 95 GLN A CA 1
ATOM 745 C C . GLN A 1 95 ? -17.605 0.055 21.090 1.00 92.31 95 GLN A C 1
ATOM 747 O O . GLN A 1 95 ? -16.910 -0.091 20.088 1.00 92.31 95 GLN A O 1
ATOM 752 N N . ILE A 1 96 ? -17.084 -0.061 22.308 1.00 92.81 96 ILE A N 1
ATOM 753 C CA . ILE A 1 96 ? -15.664 -0.343 22.546 1.00 92.81 96 ILE A CA 1
ATOM 754 C C . ILE A 1 96 ? -15.315 -1.765 22.126 1.00 92.81 96 ILE A C 1
ATOM 756 O O . ILE A 1 96 ? -14.313 -1.974 21.445 1.00 92.81 96 ILE A O 1
ATOM 760 N N . ARG A 1 97 ? -16.163 -2.751 22.439 1.00 91.81 97 ARG A N 1
ATOM 761 C CA . ARG A 1 97 ? -15.962 -4.138 21.989 1.00 91.81 97 ARG A CA 1
ATOM 762 C C . ARG A 1 97 ? -15.991 -4.255 20.469 1.00 91.81 97 ARG A C 1
ATOM 764 O O . ARG A 1 97 ? -15.180 -4.996 19.917 1.00 91.81 97 ARG A O 1
ATOM 771 N N . SER A 1 98 ? -16.914 -3.570 19.791 1.00 92.44 98 SER A N 1
ATOM 772 C CA . SER A 1 98 ? -17.006 -3.621 18.328 1.00 92.44 98 SER A CA 1
ATOM 773 C C . SER A 1 98 ? -15.794 -2.957 17.670 1.00 92.44 98 SER A C 1
ATOM 775 O O . SER A 1 98 ? -15.193 -3.551 16.776 1.00 92.44 98 SER A O 1
ATOM 777 N N . ARG A 1 99 ? -15.358 -1.797 18.174 1.00 92.38 99 ARG A N 1
ATOM 778 C CA . ARG A 1 99 ? -14.152 -1.086 17.711 1.00 92.38 99 ARG A CA 1
ATOM 779 C C . ARG A 1 99 ? -12.871 -1.870 17.983 1.00 92.38 99 ARG A C 1
ATOM 781 O O . ARG A 1 99 ? -12.020 -1.967 17.106 1.00 92.38 99 ARG A O 1
ATOM 788 N N . TYR A 1 100 ? -12.755 -2.494 19.152 1.00 93.88 100 TYR A N 1
ATOM 789 C CA . TYR A 1 100 ? -11.637 -3.378 19.478 1.00 93.88 100 TYR A CA 1
ATOM 790 C C . TYR A 1 100 ? -11.578 -4.586 18.535 1.00 93.88 100 TYR A C 1
ATOM 792 O O . TYR A 1 100 ? -10.524 -4.885 17.983 1.00 93.88 100 TYR A O 1
ATOM 800 N N . LYS A 1 101 ? -12.717 -5.248 18.281 1.00 93.31 101 LYS A N 1
ATOM 801 C CA . LYS A 1 101 ? -12.791 -6.359 17.318 1.00 93.31 101 LYS A CA 1
ATOM 802 C C . LYS A 1 101 ? -12.409 -5.920 15.904 1.00 93.31 101 LYS A C 1
ATOM 804 O O . LYS A 1 101 ? -11.690 -6.655 15.236 1.00 93.31 101 LYS A O 1
ATOM 809 N N . MET A 1 102 ? -12.857 -4.740 15.474 1.00 91.75 102 MET A N 1
ATOM 810 C CA . MET A 1 102 ? -12.482 -4.147 14.187 1.00 91.75 102 MET A CA 1
ATOM 811 C C . MET A 1 102 ? -10.968 -3.929 14.102 1.00 91.75 102 MET A C 1
ATOM 813 O O . MET A 1 102 ? -10.348 -4.389 13.154 1.00 91.75 102 MET A O 1
ATOM 817 N N . LEU A 1 103 ? -10.361 -3.309 15.117 1.00 92.81 103 LEU A N 1
ATOM 818 C CA . LEU A 1 103 ? -8.917 -3.079 15.175 1.00 92.81 103 LEU A CA 1
ATOM 819 C C . LEU A 1 103 ? -8.124 -4.390 15.144 1.00 92.81 103 LEU A C 1
ATOM 821 O O . LEU A 1 103 ? -7.164 -4.514 14.391 1.00 92.81 103 LEU A O 1
ATOM 825 N N . CYS A 1 104 ? -8.544 -5.387 15.921 1.00 91.81 104 CYS A N 1
ATOM 826 C CA . CYS A 1 104 ? -7.939 -6.715 15.909 1.00 91.81 104 CYS A CA 1
ATOM 827 C C . CYS A 1 104 ? -8.050 -7.390 14.534 1.00 91.81 104 CYS A C 1
ATOM 829 O O . CYS A 1 104 ? -7.079 -7.995 14.090 1.00 91.81 104 CYS A O 1
ATOM 831 N N . ALA A 1 105 ? -9.185 -7.249 13.842 1.00 91.38 105 ALA A N 1
ATOM 832 C CA . ALA A 1 105 ? -9.350 -7.753 12.482 1.00 91.38 105 ALA A CA 1
ATOM 833 C C . ALA A 1 105 ? -8.410 -7.044 11.493 1.00 91.38 105 ALA A C 1
ATOM 835 O O . ALA A 1 105 ? -7.746 -7.723 10.714 1.00 91.38 105 ALA A O 1
ATOM 836 N N . THR A 1 106 ? -8.285 -5.715 11.574 1.00 90.62 106 THR A N 1
ATOM 837 C CA . THR A 1 106 ? -7.351 -4.934 10.744 1.00 90.62 106 THR A CA 1
ATOM 838 C C . THR A 1 106 ? -5.896 -5.339 10.980 1.00 90.62 106 THR A C 1
ATOM 840 O O . THR A 1 106 ? -5.129 -5.420 10.032 1.00 90.62 106 THR A O 1
ATOM 843 N N . LEU A 1 107 ? -5.521 -5.638 12.228 1.00 91.06 107 LEU A N 1
ATOM 844 C CA . LEU A 1 107 ? -4.166 -6.068 12.595 1.00 91.06 107 LEU A CA 1
ATOM 845 C C . LEU A 1 107 ? -3.919 -7.578 12.409 1.00 91.06 107 LEU A C 1
ATOM 847 O O . LEU A 1 107 ? -2.829 -8.057 12.718 1.00 91.06 107 LEU A O 1
ATOM 851 N N . GLY A 1 108 ? -4.922 -8.353 11.982 1.00 89.19 108 GLY A N 1
ATOM 852 C CA . GLY A 1 108 ? -4.822 -9.813 11.860 1.00 89.19 108 GLY A CA 1
ATOM 853 C C . GLY A 1 108 ? -4.666 -10.560 13.195 1.00 89.19 108 GLY A C 1
ATOM 854 O O . GLY A 1 108 ? -4.261 -11.722 13.217 1.00 89.19 108 GLY A O 1
ATOM 855 N N . VAL A 1 109 ? -4.982 -9.920 14.324 1.00 90.56 109 VAL A N 1
ATOM 856 C CA . VAL A 1 109 ? -4.870 -10.500 15.669 1.00 90.56 109 VAL A CA 1
ATOM 857 C C . VAL A 1 109 ? -6.222 -11.054 16.109 1.00 90.56 109 VAL A C 1
ATOM 859 O O . VAL A 1 109 ? -7.254 -10.400 15.983 1.00 90.56 109 VAL A O 1
ATOM 862 N N . LYS A 1 110 ? -6.244 -12.257 16.693 1.00 88.50 110 LYS A N 1
ATOM 863 C CA . LYS A 1 110 ? -7.474 -12.805 17.283 1.00 88.50 110 LYS A CA 1
ATOM 864 C C . LYS A 1 110 ? -7.831 -12.017 18.560 1.00 88.50 110 LYS A C 1
ATOM 866 O O . LYS A 1 110 ? -7.011 -11.995 19.479 1.00 88.50 110 LYS A O 1
ATOM 871 N N . PRO A 1 111 ? -9.037 -11.418 18.672 1.00 83.31 111 PRO A N 1
ATOM 872 C CA . PRO A 1 111 ? -9.450 -10.717 19.886 1.00 83.31 111 PRO A CA 1
ATOM 873 C C . PRO A 1 111 ? -9.453 -11.675 21.084 1.00 83.31 111 PRO A C 1
ATOM 875 O O . PRO A 1 111 ? -10.170 -12.678 21.072 1.00 83.31 111 PRO A O 1
ATOM 878 N N . SER A 1 112 ? -8.672 -11.372 22.121 1.00 76.56 112 SER A N 1
ATOM 879 C CA . SER A 1 112 ? -8.649 -12.147 23.366 1.00 76.56 112 SER A CA 1
ATOM 880 C C . SER A 1 112 ? -9.379 -11.367 24.452 1.00 76.56 112 SER A C 1
ATOM 882 O O . SER A 1 112 ? -8.792 -10.560 25.166 1.00 76.56 112 SER A O 1
ATOM 884 N N . LEU A 1 113 ? -10.685 -11.595 24.568 1.00 62.66 113 LEU A N 1
ATOM 885 C CA . LEU A 1 113 ? -11.482 -11.095 25.686 1.00 62.66 113 LEU A CA 1
ATOM 886 C C . LEU A 1 113 ? -11.412 -12.125 26.818 1.00 62.66 113 LEU A C 1
ATOM 888 O O . LEU A 1 113 ? -12.353 -12.886 27.031 1.00 62.66 113 LEU A O 1
ATOM 892 N N . ARG A 1 114 ? -10.281 -12.196 27.527 1.00 58.47 114 ARG A N 1
ATOM 893 C CA . ARG A 1 114 ? -10.240 -12.929 28.799 1.00 58.47 114 ARG A CA 1
ATOM 894 C C . ARG A 1 114 ? -10.935 -12.075 29.857 1.00 58.47 114 ARG A C 1
ATOM 896 O O . ARG A 1 114 ? -10.300 -11.263 30.520 1.00 58.47 114 ARG A O 1
ATOM 903 N N . ALA A 1 115 ? -12.245 -12.261 30.006 1.00 48.75 115 ALA A N 1
ATOM 904 C CA . ALA A 1 115 ? -12.863 -12.054 31.309 1.00 48.75 115 ALA A CA 1
ATOM 905 C C . ALA A 1 115 ? -12.155 -13.012 32.276 1.00 48.75 115 ALA A C 1
ATOM 907 O O . ALA A 1 115 ? -11.907 -14.158 31.899 1.00 48.75 115 ALA A O 1
ATOM 908 N N . GLY A 1 116 ? -11.744 -12.540 33.454 1.00 42.78 116 GLY A N 1
ATOM 909 C CA . GLY A 1 116 ? -11.070 -13.386 34.433 1.00 42.78 116 GLY A CA 1
ATOM 910 C C . GLY A 1 116 ? -11.947 -14.592 34.744 1.00 42.78 116 GLY A C 1
ATOM 911 O O . GLY A 1 116 ? -12.935 -14.467 35.459 1.00 42.78 116 GLY A O 1
ATOM 912 N N . THR A 1 117 ? -11.620 -15.748 34.168 1.00 41.56 117 THR A N 1
ATOM 913 C CA . THR A 1 117 ? -12.223 -17.013 34.558 1.00 41.56 117 THR A CA 1
ATOM 914 C C . THR A 1 117 ? -11.736 -17.257 35.974 1.00 41.56 117 THR A C 1
ATOM 916 O O . THR A 1 117 ? -10.544 -17.504 36.185 1.00 41.56 117 THR A O 1
ATOM 919 N N . ALA A 1 118 ? -12.636 -17.115 36.947 1.00 42.75 118 ALA A N 1
ATOM 920 C CA . ALA A 1 118 ? -12.430 -17.678 38.270 1.00 42.75 118 ALA A CA 1
ATOM 921 C C . ALA A 1 118 ? -11.979 -19.144 38.104 1.00 42.75 118 ALA A C 1
ATOM 923 O O . ALA A 1 118 ? -12.388 -19.788 37.134 1.00 42.75 118 ALA A O 1
ATOM 924 N N . PRO A 1 119 ? -11.093 -19.659 38.968 1.00 41.97 119 PRO A N 1
ATOM 925 C CA . PRO A 1 119 ? -10.534 -20.990 38.792 1.00 41.97 119 PRO A CA 1
ATOM 926 C C . PRO A 1 119 ? -11.657 -22.028 38.890 1.00 41.97 119 PRO A C 1
ATOM 928 O O . PRO A 1 119 ? -12.129 -22.342 39.979 1.00 41.97 119 PRO A O 1
ATOM 931 N N . GLU A 1 120 ? -12.100 -22.547 37.748 1.00 40.94 120 GLU A N 1
ATOM 932 C CA . GLU A 1 120 ? -12.972 -23.712 37.696 1.00 40.94 120 GLU A CA 1
ATOM 933 C C . GLU A 1 120 ? -12.148 -24.941 38.091 1.00 40.94 120 GLU A C 1
ATOM 935 O O . GLU A 1 120 ? -11.121 -25.260 37.481 1.00 40.94 120 GLU A O 1
ATOM 940 N N . SER A 1 121 ? -12.586 -25.603 39.162 1.00 39.53 121 SER A N 1
ATOM 941 C CA . SER A 1 121 ? -12.085 -26.904 39.588 1.00 39.53 121 SER A CA 1
ATOM 942 C C . SER A 1 121 ? -12.119 -27.879 38.417 1.00 39.53 121 SER A C 1
ATOM 944 O O . SER A 1 121 ? -13.169 -28.121 37.824 1.00 39.53 121 SER A O 1
ATOM 946 N N . LYS A 1 122 ? -10.953 -28.455 38.110 1.00 36.28 122 LYS A N 1
ATOM 947 C CA . LYS A 1 122 ? -10.809 -29.556 37.159 1.00 36.28 122 LYS A CA 1
ATOM 948 C C . LYS A 1 122 ? -11.760 -30.684 37.550 1.00 36.28 122 LYS A C 1
ATOM 950 O O . LYS A 1 122 ? -11.645 -31.221 38.649 1.00 36.28 122 LYS A O 1
ATOM 955 N N . ASN A 1 123 ? -12.652 -31.054 36.640 1.00 33.53 123 ASN A N 1
ATOM 956 C CA . ASN A 1 123 ? -13.235 -32.383 36.635 1.00 33.53 123 ASN A CA 1
ATOM 957 C C . ASN A 1 123 ? -12.764 -33.059 35.350 1.00 33.53 123 ASN A C 1
ATOM 959 O O . ASN A 1 123 ? -13.070 -32.607 34.245 1.00 33.53 123 ASN A O 1
ATOM 963 N N . ASP A 1 124 ? -11.928 -34.074 35.522 1.00 39.09 124 ASP A N 1
ATOM 964 C CA . ASP A 1 124 ? -11.303 -34.811 34.438 1.00 39.09 124 ASP A CA 1
ATOM 965 C C . ASP A 1 124 ? -12.360 -35.678 33.748 1.00 39.09 124 ASP A C 1
ATOM 967 O O . ASP A 1 124 ? -12.859 -36.644 34.324 1.00 39.09 124 ASP A O 1
ATOM 971 N N . ASN A 1 125 ? -12.684 -35.373 32.492 1.00 35.75 125 ASN A N 1
ATOM 972 C CA . ASN A 1 125 ? -13.119 -36.415 31.575 1.00 35.75 125 ASN A CA 1
ATOM 973 C C . ASN A 1 125 ? -12.657 -36.097 30.153 1.00 35.75 125 ASN A C 1
ATOM 975 O O . ASN A 1 125 ? -13.005 -35.070 29.570 1.00 35.75 125 ASN A O 1
ATOM 979 N N . ALA A 1 126 ? -11.809 -36.974 29.630 1.00 35.56 126 ALA A N 1
ATOM 980 C CA . ALA A 1 126 ? -11.198 -36.846 28.324 1.00 35.56 126 ALA A CA 1
ATOM 981 C C . ALA A 1 126 ? -12.170 -37.306 27.229 1.00 35.56 126 ALA A C 1
ATOM 983 O O . ALA A 1 126 ? -12.648 -38.436 27.251 1.00 35.56 126 ALA A O 1
ATOM 984 N N . SER A 1 127 ? -12.376 -36.460 26.222 1.00 33.44 127 SER A N 1
ATOM 985 C CA . SER A 1 127 ? -12.713 -36.896 24.868 1.00 33.44 127 SER A CA 1
ATOM 986 C C . SER A 1 127 ? -11.873 -36.083 23.894 1.00 33.44 127 SER A C 1
ATOM 988 O O . SER A 1 127 ? -11.864 -34.853 23.943 1.00 33.44 127 SER A O 1
ATOM 990 N N . LEU A 1 128 ? -11.111 -36.794 23.065 1.00 41.38 128 LEU A N 1
ATOM 991 C CA . LEU A 1 128 ? -10.248 -36.239 22.035 1.00 41.38 128 LEU A CA 1
ATOM 992 C C . LEU A 1 128 ? -11.092 -35.582 20.940 1.00 41.38 128 LEU A C 1
ATOM 994 O O . LEU A 1 128 ? -11.876 -36.268 20.303 1.00 41.38 128 LEU A O 1
ATOM 998 N N . ASP A 1 129 ? -10.856 -34.294 20.698 1.00 31.72 129 ASP A N 1
ATOM 999 C CA . ASP A 1 129 ? -10.775 -33.730 19.349 1.00 31.72 129 ASP A CA 1
ATOM 1000 C C . ASP A 1 129 ? -9.886 -32.481 19.390 1.00 31.72 129 ASP A C 1
ATOM 1002 O O . ASP A 1 129 ? -10.139 -31.499 20.092 1.00 31.72 129 ASP A O 1
ATOM 1006 N N . ALA A 1 130 ? -8.754 -32.571 18.695 1.00 36.66 130 ALA A N 1
ATOM 1007 C CA . ALA A 1 130 ? -7.647 -31.636 18.785 1.00 36.66 130 ALA A CA 1
ATOM 1008 C C . ALA A 1 130 ? -7.697 -30.588 17.665 1.00 36.66 130 ALA A C 1
ATOM 1010 O O . ALA A 1 130 ? -7.484 -30.909 16.501 1.00 36.66 130 ALA A O 1
ATOM 1011 N N . ALA A 1 131 ? -7.844 -29.313 18.039 1.00 33.44 131 ALA A N 1
ATOM 1012 C CA . ALA A 1 131 ? -7.331 -28.182 17.262 1.00 33.44 131 ALA A CA 1
ATOM 1013 C C . ALA A 1 131 ? -6.986 -26.988 18.180 1.00 33.44 131 ALA A C 1
ATOM 1015 O O . ALA A 1 131 ? -7.721 -26.015 18.315 1.00 33.44 131 ALA A O 1
ATOM 1016 N N . THR A 1 132 ? -5.821 -27.106 18.822 1.00 40.44 132 THR A N 1
ATOM 1017 C CA . THR A 1 132 ? -4.919 -26.017 19.252 1.00 40.44 132 THR A CA 1
ATOM 1018 C C . THR A 1 132 ? -5.504 -24.879 20.107 1.00 40.44 132 THR A C 1
ATOM 1020 O O . THR A 1 132 ? -5.537 -23.716 19.707 1.00 40.44 132 THR A O 1
ATOM 1023 N N . THR A 1 133 ? -5.786 -25.158 21.379 1.00 39.16 133 THR A N 1
ATOM 1024 C CA . THR A 1 133 ? -5.743 -24.145 22.4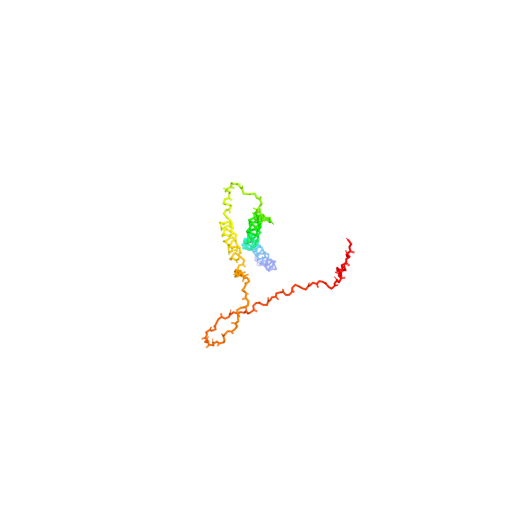47 1.00 39.16 133 THR A CA 1
ATOM 1025 C C . THR A 1 133 ? -4.335 -24.105 23.039 1.00 39.16 133 THR A C 1
ATOM 1027 O O . THR A 1 133 ? -4.003 -24.807 23.991 1.00 39.16 133 THR A O 1
ATOM 1030 N N . ARG A 1 134 ? -3.457 -23.271 22.465 1.00 42.78 134 ARG A N 1
ATOM 1031 C CA . ARG A 1 134 ? -2.191 -22.933 23.131 1.00 42.78 134 ARG A CA 1
ATOM 1032 C C . ARG A 1 134 ? -2.538 -22.214 24.432 1.00 42.78 134 ARG A C 1
ATOM 1034 O O . ARG A 1 134 ? -3.108 -21.125 24.405 1.00 42.78 134 ARG A O 1
ATOM 1041 N N . SER A 1 135 ? -2.215 -22.850 25.555 1.00 48.34 135 SER A N 1
ATOM 1042 C CA . SER A 1 135 ? -2.237 -22.264 26.894 1.00 48.34 135 SER A CA 1
ATOM 1043 C C . SER A 1 135 ? -1.371 -21.003 26.894 1.00 48.34 135 SER A C 1
ATOM 1045 O O . SER A 1 135 ? -0.154 -21.065 27.052 1.00 48.34 135 SER A O 1
ATOM 1047 N N . GLY A 1 136 ? -2.002 -19.858 26.624 1.00 43.03 136 GLY A N 1
ATOM 1048 C CA . GLY A 1 136 ? -1.361 -18.551 26.587 1.00 43.03 136 GLY A CA 1
ATOM 1049 C C . GLY A 1 136 ? -0.863 -18.195 27.976 1.00 43.03 136 GLY A C 1
ATOM 1050 O O . GLY A 1 136 ? -1.670 -17.870 28.856 1.00 43.03 136 GLY A O 1
ATOM 1051 N N . GLY A 1 137 ? 0.456 -18.316 28.143 1.00 44.28 137 GLY A N 1
ATOM 1052 C CA . GLY A 1 137 ? 1.191 -17.926 29.330 1.00 44.28 137 GLY A CA 1
ATOM 1053 C C . GLY A 1 137 ? 0.862 -16.493 29.722 1.00 44.28 137 GLY A C 1
ATOM 1054 O O . GLY A 1 137 ? 0.781 -15.591 28.891 1.00 44.28 137 GLY A O 1
ATOM 1055 N N . ILE A 1 138 ? 0.636 -16.314 31.015 1.00 53.19 138 ILE A N 1
ATOM 1056 C CA . ILE A 1 138 ? 0.578 -15.011 31.662 1.00 53.19 138 ILE A CA 1
ATOM 1057 C C . ILE A 1 138 ? 1.949 -14.369 31.446 1.00 53.19 138 ILE A C 1
ATOM 1059 O O . ILE A 1 138 ? 2.955 -14.920 31.897 1.00 53.19 138 ILE A O 1
ATOM 1063 N N . TRP A 1 139 ? 2.007 -13.234 30.748 1.00 46.56 139 TRP A N 1
ATOM 1064 C CA . TRP A 1 139 ? 3.209 -12.408 30.754 1.00 46.56 139 TRP A CA 1
ATOM 1065 C C . TRP A 1 139 ? 3.446 -11.989 32.204 1.00 46.56 139 TRP A C 1
ATOM 1067 O O . TRP A 1 139 ? 2.669 -11.218 32.768 1.00 46.5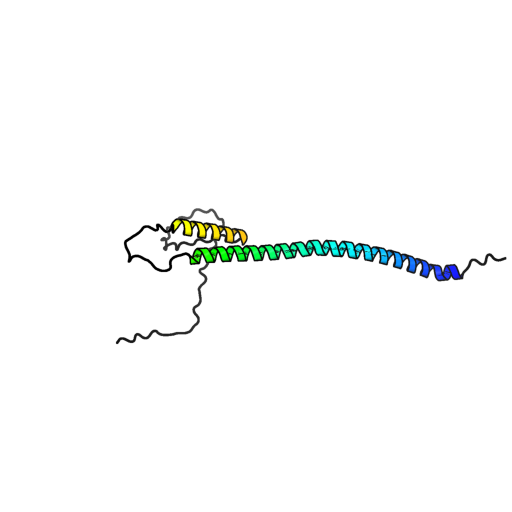6 139 TRP A O 1
ATOM 1077 N N . LYS A 1 140 ? 4.467 -12.562 32.844 1.00 54.34 140 LYS A N 1
ATOM 1078 C CA . LYS A 1 140 ? 4.883 -12.130 34.174 1.00 54.34 140 LYS A CA 1
ATOM 1079 C C . LYS A 1 140 ? 5.463 -10.732 34.010 1.00 54.34 140 LYS A C 1
ATOM 1081 O O . LYS A 1 140 ? 6.536 -10.573 33.440 1.00 54.34 140 LYS A O 1
ATOM 1086 N N . VAL A 1 141 ? 4.726 -9.723 34.462 1.00 58.09 141 VAL A N 1
ATOM 1087 C CA . VAL A 1 141 ? 5.259 -8.370 34.614 1.00 58.09 141 VAL A CA 1
ATOM 1088 C C . VAL A 1 141 ? 6.262 -8.443 35.757 1.00 58.09 141 VAL A C 1
ATOM 1090 O O . VAL A 1 141 ? 5.882 -8.514 36.926 1.00 58.09 141 VAL A O 1
ATOM 1093 N N . GLU A 1 142 ? 7.542 -8.533 35.419 1.00 57.12 142 GLU A N 1
ATOM 1094 C CA . GLU A 1 142 ? 8.613 -8.524 36.404 1.00 57.12 142 GLU A CA 1
ATOM 1095 C C . GLU A 1 142 ? 8.698 -7.108 36.984 1.00 57.12 142 GLU A C 1
ATOM 1097 O O . GLU A 1 142 ? 8.947 -6.136 36.268 1.00 57.12 142 GLU A O 1
ATOM 1102 N N . ARG A 1 143 ? 8.400 -6.963 38.281 1.00 51.97 143 ARG A N 1
ATOM 1103 C CA . ARG A 1 143 ? 8.660 -5.707 38.990 1.00 51.97 143 ARG A CA 1
ATOM 1104 C C . ARG A 1 143 ? 10.181 -5.541 39.096 1.00 51.97 143 ARG A C 1
ATOM 1106 O O . ARG A 1 143 ? 10.846 -6.520 39.439 1.00 51.97 143 ARG A O 1
ATOM 1113 N N . PRO A 1 144 ? 10.736 -4.342 38.849 1.00 57.72 144 PRO A N 1
ATOM 1114 C CA . PRO A 1 144 ? 12.158 -4.109 39.057 1.00 57.72 144 PRO A CA 1
ATOM 1115 C C . PRO A 1 144 ? 12.532 -4.398 40.524 1.00 57.72 144 PRO A C 1
ATOM 1117 O O . PRO A 1 144 ? 11.738 -4.092 41.421 1.00 57.72 144 PRO A O 1
ATOM 1120 N N . PRO A 1 145 ? 13.713 -4.984 40.792 1.00 48.25 145 PRO A N 1
ATOM 1121 C CA . PRO A 1 145 ? 14.171 -5.253 42.147 1.00 48.25 145 PRO A CA 1
ATOM 1122 C C . PRO A 1 145 ? 14.542 -3.924 42.814 1.00 48.25 145 PRO A C 1
ATOM 1124 O O . PRO A 1 145 ? 15.621 -3.377 42.611 1.00 48.25 145 PRO A O 1
ATOM 1127 N N . GLY A 1 146 ? 13.600 -3.385 43.580 1.00 47.66 146 GLY A N 1
ATOM 1128 C CA . GLY A 1 146 ? 13.733 -2.134 44.315 1.00 47.66 146 GLY A CA 1
ATOM 1129 C C . GLY A 1 146 ? 12.741 -2.124 45.465 1.00 47.66 146 GLY A C 1
ATOM 1130 O O . GLY A 1 146 ? 11.631 -1.616 45.348 1.00 47.66 146 GLY A O 1
ATOM 1131 N N . ASP A 1 147 ? 13.154 -2.771 46.545 1.00 46.44 147 ASP A N 1
ATOM 1132 C CA . ASP A 1 147 ? 12.489 -2.868 47.836 1.00 46.44 147 ASP A CA 1
ATOM 1133 C C . ASP A 1 147 ? 12.264 -1.452 48.413 1.00 46.44 147 ASP A C 1
ATOM 1135 O O . ASP A 1 147 ? 13.207 -0.804 48.860 1.00 46.44 147 ASP A O 1
ATOM 1139 N N . PHE A 1 148 ? 11.027 -0.950 48.416 1.00 46.25 148 PHE A N 1
ATOM 1140 C CA . PHE A 1 148 ? 10.626 0.091 49.364 1.00 46.25 148 PHE A CA 1
ATOM 1141 C C . PHE A 1 148 ? 9.624 -0.534 50.318 1.00 46.25 148 PHE A C 1
ATOM 1143 O O . PHE A 1 148 ? 8.430 -0.640 50.041 1.00 46.25 148 PHE A O 1
ATOM 1150 N N . LYS A 1 149 ? 10.160 -0.985 51.452 1.00 44.34 149 LYS A N 1
ATOM 1151 C CA . LYS A 1 149 ? 9.384 -1.332 52.634 1.00 44.34 149 LYS A CA 1
ATOM 1152 C C . LYS A 1 149 ? 8.536 -0.116 52.999 1.00 44.34 149 LYS A C 1
ATOM 1154 O O . LYS A 1 149 ? 9.068 0.895 53.450 1.00 44.34 149 LYS A O 1
ATOM 1159 N N . SER A 1 150 ? 7.223 -0.218 52.829 1.00 42.91 150 SER A N 1
ATOM 1160 C CA . SER A 1 150 ? 6.291 0.599 53.596 1.00 42.91 150 SER A CA 1
ATOM 1161 C C . SER A 1 150 ? 6.374 0.109 55.036 1.00 42.91 150 SER A C 1
ATOM 1163 O O . SER A 1 150 ? 5.626 -0.768 55.456 1.00 42.91 150 SER A O 1
ATOM 1165 N N . THR A 1 151 ? 7.364 0.605 55.774 1.00 43.53 151 THR A N 1
ATOM 1166 C CA . THR A 1 151 ? 7.306 0.588 57.230 1.00 43.53 151 THR A CA 1
ATOM 1167 C C . THR A 1 151 ? 6.085 1.395 57.623 1.00 43.53 151 THR A C 1
ATOM 1169 O O . THR A 1 151 ? 5.983 2.580 57.303 1.00 43.53 151 THR A O 1
ATOM 1172 N N . GLU A 1 152 ? 5.158 0.716 58.284 1.00 46.44 152 GLU A N 1
ATOM 1173 C CA . GLU A 1 152 ? 4.139 1.354 59.089 1.00 46.44 152 GLU A CA 1
ATOM 1174 C C . GLU A 1 152 ? 4.796 2.382 60.011 1.00 46.44 152 GLU A C 1
ATOM 1176 O O . GLU A 1 152 ? 5.751 2.079 60.728 1.00 46.44 152 GLU A O 1
ATOM 1181 N N . LEU A 1 153 ? 4.279 3.603 59.980 1.00 41.84 153 LEU A N 1
ATOM 1182 C CA . LEU A 1 153 ? 4.454 4.566 61.051 1.00 41.84 153 LEU A CA 1
ATOM 1183 C C . LEU A 1 153 ? 3.053 4.947 61.504 1.00 41.84 153 LEU A C 1
ATOM 1185 O O . LEU A 1 153 ? 2.394 5.813 60.939 1.00 41.84 153 LEU A O 1
ATOM 1189 N N . SER A 1 154 ? 2.609 4.206 62.510 1.00 41.75 154 SER A N 1
ATOM 1190 C CA . SER A 1 154 ? 1.607 4.620 63.474 1.00 41.75 154 SER A CA 1
ATOM 1191 C C . SER A 1 154 ? 2.046 5.919 64.155 1.00 41.75 154 SER A C 1
ATOM 1193 O O . SER A 1 154 ? 3.077 5.906 64.827 1.00 41.75 154 SER A O 1
ATOM 1195 N N . PHE A 1 155 ? 1.268 6.988 63.985 1.00 39.88 155 PHE A N 1
ATOM 1196 C CA . PHE A 1 155 ? 0.849 7.953 65.011 1.00 39.88 155 PHE A CA 1
ATOM 1197 C C . PHE A 1 155 ? -0.375 8.719 64.502 1.00 39.88 155 PHE A C 1
ATOM 1199 O O . PHE A 1 155 ? -0.370 9.102 63.310 1.00 39.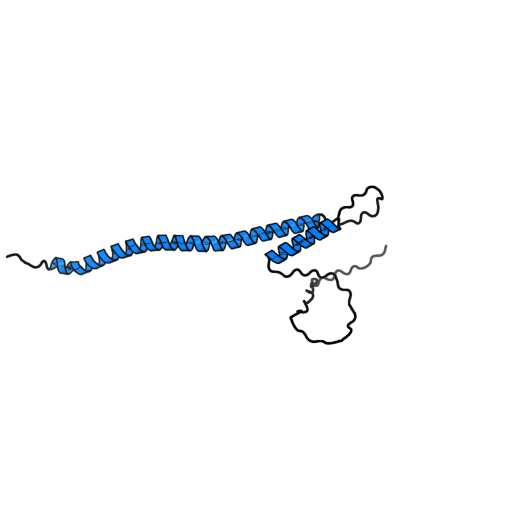88 155 PHE A O 1
#

Organism: NCBI:txid50990

InterPro domains:
  IPR019191 Essential protein Yae1, N-terminal [PF09811] (21-57)
  IPR052436 LTO1 complex adapter protein [PTHR28532] (7-58)

Foldseek 3Di:
DDPPVPVVCVVCVVVVVVVVVVVVCVVVVVVVCVVVVVVCCVVVVVVVVVVVVLVVVLVVLVVVLVVLVVPDDPDDPPPDPDDDPVVVVVVSVVVNVVSQCVSCVSVVHDDDPPPPDDDDDDDDDDDDDDDDPDPDDDPPPDDPPDDDPPDDDDD

Sequence (155 aa):
MDDSCNIEAVVDLEQQFYNAGHADGFAHGRIHGLIEGRAVGRQKGFEIWEEVGYYEGSRHNVKQLIDLISQFPLKNSAADESESSDFDMSKLLNQIRSRYKMLCATLGVKPSLRAGTAPESKNDNASLDAATTRSGGIWKVERPPGDFKSTELSF

Radius of gyration: 37.53 Å; chains: 1; bounding box: 73×50×130 Å

Secondary structure (DSSP, 8-state):
------HHHHHSHHHHHHHHHHHHHHHHHHHHHHHHHHHHHHHHHHHHHHHHHHHHHHHHHHHHHHHHHHTS-SS---S---------HHHHHHHHHHHHHHHHHHTTPPP--------PPP----------------------S----------

pLDDT: mean 73.95, std 22.47, range [31.72, 96.5]